Protein AF-A0AAW8FXE2-F1 (afdb_monomer)

Sequence (70 aa):
MTQSRTRTATERNKAVVLEFLTTAFSSKDFTALDRYLHPDYLQHNPFIPPARAGLGQFIADLPDASRYEP

pLDDT: mean 88.94, std 12.26, range [38.5, 96.62]

InterPro domains:
  IPR032710 NTF2-like domain superfamily [SSF54427] (10-65)

Radi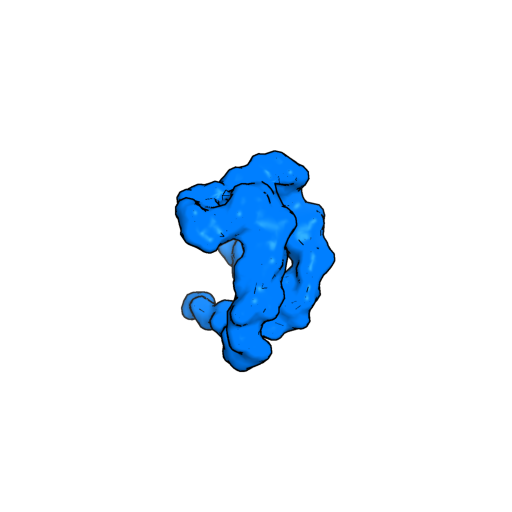us of gyration: 14.68 Å; Cα contacts (8 Å, |Δi|>4): 59; chains: 1; bounding box: 28×20×51 Å

Structure (mmCIF, N/CA/C/O backbone):
data_AF-A0AAW8FXE2-F1
#
_entry.id   AF-A0AAW8FXE2-F1
#
loop_
_atom_site.group_PDB
_atom_site.id
_atom_site.type_symbol
_atom_site.label_atom_id
_atom_site.label_alt_id
_atom_site.label_comp_id
_atom_site.label_asym_id
_atom_site.label_entity_id
_atom_site.label_seq_id
_atom_site.pdbx_PDB_ins_code
_atom_site.Cartn_x
_atom_site.Cartn_y
_atom_site.Cartn_z
_atom_site.occupancy
_atom_site.B_iso_or_equiv
_atom_site.auth_seq_id
_atom_site.auth_comp_id
_atom_site.auth_asym_id
_atom_site.auth_atom_id
_atom_site.pdbx_PDB_model_num
ATOM 1 N N . MET A 1 1 ? -6.095 -2.935 39.080 1.00 38.50 1 MET A N 1
ATOM 2 C CA . MET A 1 1 ? -7.074 -2.301 38.169 1.00 38.50 1 MET A CA 1
ATOM 3 C C . MET A 1 1 ? -6.486 -2.311 36.769 1.00 38.50 1 MET A C 1
ATOM 5 O O . MET A 1 1 ? -5.619 -1.501 36.475 1.00 38.50 1 MET A O 1
ATOM 9 N N . THR A 1 2 ? -6.884 -3.269 35.936 1.00 43.06 2 THR A N 1
ATOM 10 C CA . THR A 1 2 ? -6.422 -3.362 34.545 1.00 43.06 2 THR A CA 1
ATOM 11 C C . THR A 1 2 ? -7.336 -2.492 33.692 1.00 43.06 2 THR A C 1
ATOM 13 O O . THR A 1 2 ? -8.475 -2.867 33.436 1.00 43.06 2 THR A O 1
ATOM 16 N N . GLN A 1 3 ? -6.887 -1.295 33.310 1.00 46.34 3 GLN A N 1
ATOM 17 C CA . GLN A 1 3 ? -7.621 -0.476 32.346 1.00 46.34 3 GLN A CA 1
ATOM 18 C C . GLN A 1 3 ? -7.340 -0.993 30.932 1.00 46.34 3 GLN A C 1
ATOM 20 O O . GLN A 1 3 ? -6.258 -0.780 30.388 1.00 46.34 3 GLN A O 1
ATOM 25 N N . SER A 1 4 ? -8.326 -1.651 30.327 1.00 54.34 4 SER A N 1
ATOM 26 C CA . SER A 1 4 ? -8.352 -1.909 28.887 1.00 54.34 4 SER A CA 1
ATOM 27 C C . SER A 1 4 ? -8.568 -0.581 28.153 1.00 54.34 4 SER A C 1
ATOM 29 O O . SER A 1 4 ? -9.678 -0.055 28.131 1.00 54.34 4 SER A O 1
ATOM 31 N N . ARG A 1 5 ? -7.511 0.001 27.571 1.00 66.88 5 ARG A N 1
ATOM 32 C CA . ARG A 1 5 ? -7.643 1.161 26.673 1.00 66.88 5 ARG A CA 1
ATOM 33 C C . ARG A 1 5 ? -8.261 0.711 25.352 1.00 66.88 5 ARG A C 1
ATOM 35 O O . ARG A 1 5 ? -7.608 0.046 24.551 1.00 66.88 5 ARG A O 1
ATOM 42 N N . THR A 1 6 ? -9.498 1.116 25.093 1.00 74.25 6 THR A N 1
ATOM 43 C CA . THR A 1 6 ? -10.095 1.011 23.758 1.00 74.25 6 THR A CA 1
ATOM 44 C C . THR A 1 6 ? -9.396 2.007 22.831 1.00 74.25 6 THR A C 1
ATOM 46 O O . THR A 1 6 ? -9.508 3.214 23.029 1.00 74.25 6 THR A O 1
ATOM 49 N N . ARG A 1 7 ? -8.652 1.520 21.827 1.00 79.69 7 ARG A N 1
ATOM 50 C CA . ARG A 1 7 ? -8.016 2.376 20.805 1.00 79.69 7 ARG A CA 1
ATOM 51 C C . ARG A 1 7 ? -9.081 3.143 20.026 1.00 79.69 7 ARG A C 1
ATOM 53 O O . ARG A 1 7 ? -10.110 2.565 19.673 1.00 79.69 7 ARG A O 1
ATOM 60 N N . THR A 1 8 ? -8.815 4.399 19.692 1.00 92.38 8 THR A N 1
ATOM 61 C CA . THR A 1 8 ? -9.642 5.182 18.763 1.00 92.38 8 THR A CA 1
ATOM 62 C C . THR A 1 8 ? -9.632 4.562 17.360 1.00 92.38 8 THR A C 1
ATOM 64 O O . THR A 1 8 ? -8.746 3.777 17.017 1.00 92.38 8 THR A O 1
ATOM 67 N N . ALA A 1 9 ? -10.608 4.913 16.515 1.00 93.19 9 ALA A N 1
ATOM 68 C CA . ALA A 1 9 ? -10.625 4.457 15.121 1.00 93.19 9 ALA A CA 1
ATOM 69 C C . ALA A 1 9 ? -9.352 4.882 14.367 1.00 93.19 9 ALA A C 1
ATOM 71 O O . ALA A 1 9 ? -8.747 4.069 13.674 1.00 93.19 9 ALA A O 1
ATOM 72 N N . THR A 1 10 ? -8.881 6.111 14.589 1.00 94.62 10 THR A N 1
ATOM 73 C CA . THR A 1 10 ? -7.632 6.624 14.013 1.00 94.62 10 THR A CA 1
ATOM 74 C C . THR A 1 10 ? -6.420 5.785 14.416 1.00 94.62 10 THR A C 1
ATOM 76 O O . THR A 1 10 ? -5.613 5.424 13.564 1.00 94.62 10 THR A O 1
ATOM 79 N N . GLU A 1 11 ? -6.282 5.431 15.696 1.00 94.75 11 GLU A N 1
ATOM 80 C CA . GLU A 1 11 ? -5.161 4.605 16.167 1.00 94.75 11 GLU A CA 1
ATOM 81 C C . GLU A 1 11 ? -5.195 3.178 15.620 1.00 94.75 11 GLU A C 1
ATOM 83 O O . GLU A 1 11 ? -4.135 2.567 15.468 1.00 94.75 11 GLU A O 1
ATOM 88 N N . ARG A 1 12 ? -6.389 2.633 15.353 1.00 94.56 12 ARG A N 1
ATOM 89 C CA . ARG A 1 12 ? -6.538 1.332 14.690 1.00 94.56 12 ARG A CA 1
ATOM 90 C C . ARG A 1 12 ? -6.166 1.424 13.214 1.00 94.56 12 ARG A C 1
ATOM 92 O O . ARG A 1 12 ? -5.372 0.616 12.755 1.00 94.56 12 ARG A O 1
ATOM 99 N N . ASN A 1 13 ? -6.648 2.443 12.505 1.00 95.69 13 ASN A N 1
ATOM 100 C CA . ASN A 1 13 ? -6.333 2.642 11.089 1.00 95.69 13 ASN A CA 1
ATOM 101 C C . ASN A 1 13 ? -4.828 2.843 10.872 1.00 95.69 13 ASN A C 1
ATOM 103 O O . ASN A 1 13 ? -4.252 2.225 9.985 1.00 95.69 13 ASN A O 1
ATOM 107 N N . LYS A 1 14 ? -4.168 3.638 11.724 1.00 95.19 14 LYS A N 1
ATOM 108 C CA . LYS A 1 14 ? -2.707 3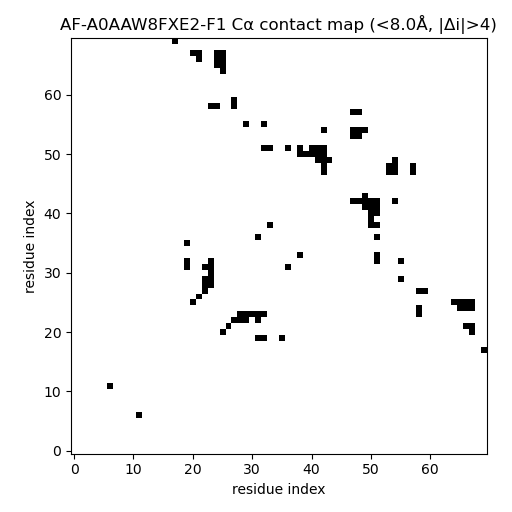.803 11.680 1.00 95.19 14 LYS A CA 1
ATOM 109 C C . LYS A 1 14 ? -1.964 2.481 11.876 1.00 95.19 14 LYS A C 1
ATOM 111 O O . LYS A 1 14 ? -0.976 2.253 11.194 1.00 95.19 14 LYS A O 1
ATOM 116 N N . ALA A 1 15 ? -2.441 1.614 12.773 1.00 95.38 15 ALA A N 1
ATOM 117 C CA . ALA A 1 15 ? -1.833 0.300 12.974 1.00 95.38 15 ALA A CA 1
ATOM 118 C C . ALA A 1 15 ? -1.968 -0.593 11.734 1.00 95.38 15 ALA A C 1
ATOM 120 O O . ALA A 1 15 ? -0.997 -1.231 11.353 1.00 95.38 15 ALA A O 1
ATOM 121 N N . VAL A 1 16 ? -3.138 -0.584 11.086 1.00 96.44 16 VAL A N 1
ATOM 122 C CA . VAL A 1 16 ? -3.373 -1.328 9.837 1.00 96.44 16 VAL A CA 1
ATOM 123 C C . VAL A 1 16 ? -2.463 -0.825 8.715 1.00 96.44 16 VAL A C 1
ATOM 125 O O . VAL A 1 16 ? -1.852 -1.626 8.018 1.00 96.44 16 VAL A O 1
ATOM 128 N N . VAL A 1 17 ? -2.332 0.496 8.558 1.00 95.44 17 VAL A N 1
ATOM 129 C CA . VAL A 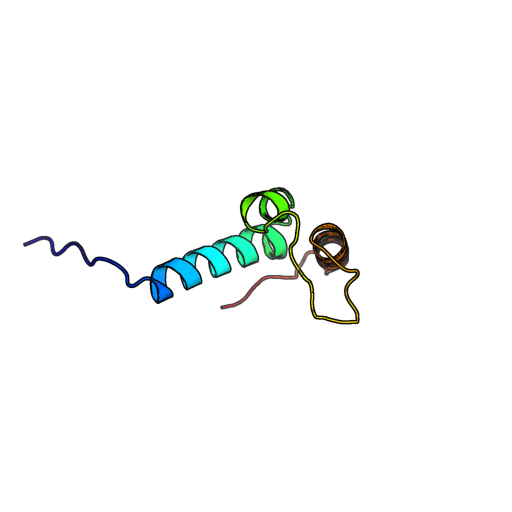1 17 ? -1.443 1.084 7.543 1.00 95.44 17 VAL A CA 1
ATOM 130 C C . VAL A 1 17 ? 0.018 0.734 7.824 1.00 95.44 17 VAL A C 1
ATOM 132 O O . VAL A 1 17 ? 0.725 0.338 6.905 1.00 95.44 17 VAL A O 1
ATOM 135 N N . LEU A 1 18 ? 0.462 0.837 9.080 1.00 95.56 18 LEU A N 1
ATOM 136 C 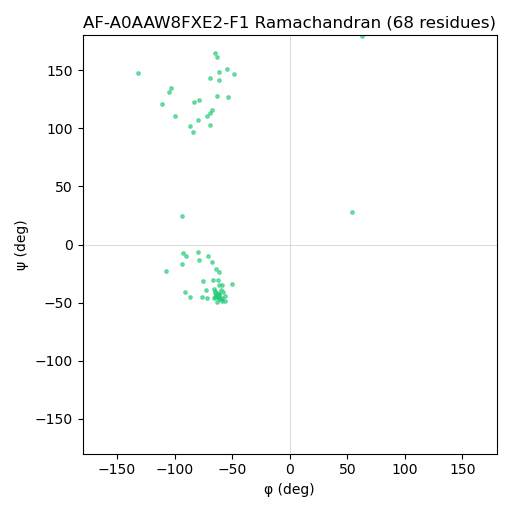CA . LEU A 1 18 ? 1.823 0.469 9.471 1.00 95.56 18 LEU A CA 1
ATOM 137 C C . LEU A 1 18 ? 2.113 -1.004 9.159 1.00 95.56 18 LEU A C 1
ATOM 139 O O . LEU A 1 18 ? 3.136 -1.304 8.555 1.00 95.56 18 LEU A O 1
ATOM 143 N N . GLU A 1 19 ? 1.199 -1.904 9.524 1.00 96.31 19 GLU A N 1
ATOM 144 C CA . GLU A 1 19 ? 1.327 -3.334 9.240 1.00 96.31 19 GLU A CA 1
ATOM 145 C C . GLU A 1 19 ? 1.434 -3.591 7.732 1.00 96.31 19 GLU A C 1
ATOM 147 O O . GLU A 1 19 ? 2.373 -4.249 7.292 1.00 96.31 19 GLU A O 1
ATOM 152 N N . PHE A 1 20 ? 0.551 -2.993 6.926 1.00 96.56 20 PHE A N 1
ATOM 153 C CA . PHE A 1 20 ? 0.617 -3.092 5.467 1.00 96.56 20 PHE A CA 1
ATOM 154 C C . PHE A 1 20 ? 1.967 -2.617 4.912 1.00 96.56 20 PHE A C 1
ATOM 156 O O . PHE A 1 20 ? 2.585 -3.325 4.115 1.00 96.56 20 PHE A O 1
ATOM 163 N N . LEU A 1 21 ? 2.441 -1.440 5.333 1.00 94.44 21 LEU A N 1
ATOM 164 C CA . LEU A 1 21 ? 3.694 -0.874 4.836 1.00 94.44 21 LEU A CA 1
ATOM 165 C C . LEU A 1 21 ? 4.891 -1.746 5.224 1.00 94.44 21 LEU A C 1
ATOM 167 O O . LEU A 1 21 ? 5.733 -2.032 4.378 1.00 94.44 21 LEU A O 1
ATOM 171 N N . THR A 1 22 ? 4.951 -2.234 6.462 1.00 94.19 22 THR A N 1
ATOM 172 C CA . THR A 1 22 ? 6.015 -3.147 6.888 1.00 94.19 22 THR A CA 1
ATOM 173 C C . THR A 1 22 ? 5.975 -4.463 6.105 1.00 94.19 22 THR A C 1
ATOM 175 O O . THR A 1 22 ? 6.996 -4.869 5.550 1.00 94.19 22 THR A O 1
ATOM 178 N N . THR A 1 23 ? 4.819 -5.115 5.997 1.00 95.56 23 THR A N 1
ATOM 179 C CA . THR A 1 23 ? 4.704 -6.416 5.322 1.00 95.56 23 THR A CA 1
ATOM 180 C C . THR A 1 23 ? 4.991 -6.313 3.822 1.00 95.56 23 THR A C 1
ATOM 182 O O . THR A 1 23 ? 5.774 -7.100 3.289 1.00 95.56 23 THR A O 1
ATOM 185 N N . ALA A 1 24 ? 4.425 -5.314 3.140 1.00 94.88 24 ALA A N 1
ATOM 186 C CA . ALA A 1 24 ? 4.595 -5.164 1.700 1.00 94.88 24 ALA A CA 1
ATOM 187 C C . ALA A 1 24 ? 5.974 -4.593 1.326 1.00 94.88 24 ALA A C 1
ATOM 189 O O . ALA A 1 24 ? 6.620 -5.120 0.426 1.00 94.88 24 ALA A O 1
ATOM 190 N N . PHE A 1 25 ? 6.459 -3.543 2.002 1.00 92.75 25 PHE A N 1
ATOM 191 C CA . PHE A 1 25 ? 7.689 -2.848 1.590 1.00 92.75 25 PHE A CA 1
ATOM 192 C C . PHE A 1 25 ? 8.948 -3.424 2.236 1.00 92.75 25 PHE A C 1
ATOM 194 O O . PHE A 1 25 ? 9.965 -3.546 1.554 1.00 92.75 25 PHE A O 1
ATOM 201 N N . SER A 1 26 ? 8.897 -3.783 3.524 1.00 90.38 26 SER A N 1
ATOM 202 C CA . SER A 1 26 ? 10.070 -4.303 4.239 1.00 90.38 26 SER A CA 1
ATOM 203 C C . SER A 1 26 ? 10.229 -5.811 4.061 1.00 90.38 26 SER A C 1
ATOM 205 O O . SER A 1 26 ? 11.337 -6.274 3.803 1.00 90.38 26 SER A O 1
ATOM 207 N N . SER A 1 27 ? 9.143 -6.580 4.195 1.00 91.38 27 SER A N 1
ATOM 208 C CA . SER A 1 27 ? 9.175 -8.047 4.061 1.00 91.38 27 SER A CA 1
ATOM 209 C C . SER A 1 27 ? 8.937 -8.547 2.635 1.00 91.38 27 SER A C 1
ATOM 211 O O . SER A 1 27 ? 9.141 -9.733 2.389 1.00 91.38 27 SER A O 1
ATOM 213 N N . LYS A 1 28 ? 8.527 -7.668 1.705 1.0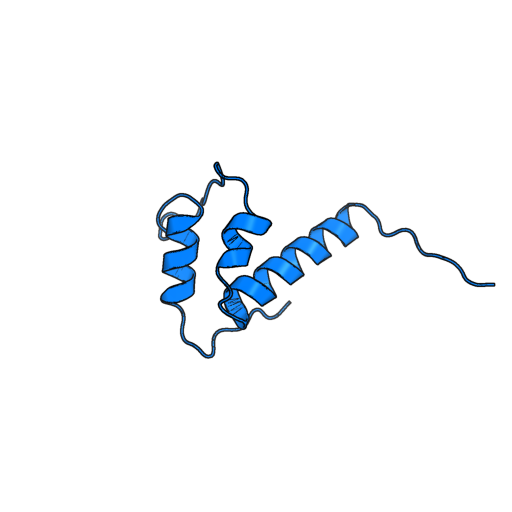0 92.75 28 LYS A N 1
ATOM 214 C CA . LYS A 1 28 ? 8.187 -8.005 0.308 1.00 92.75 28 LYS A CA 1
ATOM 215 C C . LYS A 1 28 ? 7.133 -9.118 0.189 1.00 92.75 28 LYS A C 1
ATOM 217 O O . LYS A 1 28 ? 7.095 -9.848 -0.798 1.00 92.75 28 LYS A O 1
ATOM 222 N N . ASP A 1 29 ? 6.256 -9.248 1.185 1.00 95.62 29 ASP A N 1
ATOM 223 C CA . ASP A 1 29 ? 5.136 -10.184 1.133 1.00 95.62 29 ASP A CA 1
ATOM 224 C C . ASP A 1 29 ? 3.970 -9.532 0.383 1.00 95.62 29 ASP A C 1
ATOM 226 O O . ASP A 1 29 ? 3.177 -8.756 0.927 1.00 95.62 29 ASP A O 1
ATOM 230 N N . PHE A 1 30 ? 3.880 -9.849 -0.908 1.00 95.06 30 PHE A N 1
ATOM 231 C CA . PHE A 1 30 ? 2.877 -9.279 -1.802 1.00 95.06 30 PHE A CA 1
ATOM 232 C C . PHE A 1 30 ? 1.451 -9.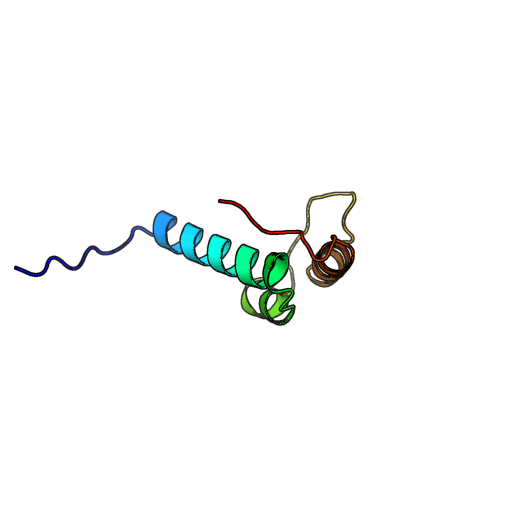770 -1.533 1.00 95.06 30 PHE A C 1
ATOM 234 O O . PHE A 1 30 ? 0.513 -9.144 -2.026 1.00 95.06 30 PHE A O 1
ATOM 241 N N . THR A 1 31 ? 1.244 -10.793 -0.691 1.00 96.31 31 THR A N 1
ATOM 242 C CA . THR A 1 31 ? -0.114 -11.176 -0.258 1.00 96.31 31 THR A CA 1
ATOM 243 C C . THR A 1 31 ? -0.790 -10.062 0.551 1.00 96.31 31 THR A C 1
ATOM 245 O O . THR A 1 31 ? -2.019 -9.973 0.598 1.00 96.31 31 THR A O 1
ATOM 248 N N . ALA A 1 32 ? -0.003 -9.139 1.120 1.00 96.38 32 ALA A N 1
ATOM 249 C CA . ALA A 1 32 ? -0.506 -7.941 1.781 1.00 96.38 32 ALA A CA 1
ATOM 250 C C . ALA A 1 32 ? -1.280 -7.009 0.833 1.00 96.38 32 ALA A C 1
ATOM 252 O O . ALA A 1 32 ? -2.217 -6.343 1.271 1.00 96.38 32 ALA A O 1
ATOM 253 N N . LEU A 1 33 ? -0.947 -6.969 -0.461 1.00 95.88 33 LEU A N 1
ATOM 254 C CA . LEU A 1 33 ? -1.683 -6.140 -1.419 1.00 95.88 33 LEU A CA 1
ATOM 255 C C . LEU A 1 33 ? -3.142 -6.594 -1.515 1.00 95.88 33 LEU A C 1
ATOM 257 O O . LEU A 1 33 ? -4.038 -5.763 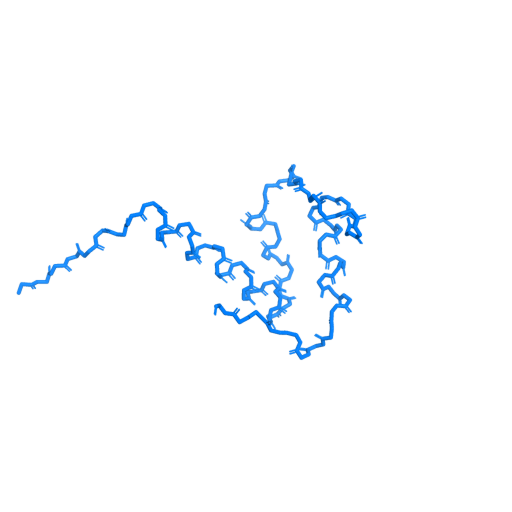-1.431 1.00 95.88 33 LEU A O 1
ATOM 261 N N . ASP A 1 34 ? -3.387 -7.901 -1.602 1.00 95.62 34 ASP A N 1
ATOM 262 C CA . ASP A 1 34 ? -4.743 -8.455 -1.677 1.00 95.62 34 ASP A CA 1
ATOM 263 C C . ASP A 1 34 ? -5.474 -8.433 -0.332 1.00 95.62 34 ASP A C 1
ATOM 265 O O . ASP A 1 34 ? -6.695 -8.291 -0.285 1.00 95.62 34 ASP A O 1
ATOM 269 N N . ARG A 1 35 ? -4.735 -8.563 0.775 1.00 96.62 35 ARG A N 1
ATOM 270 C CA . ARG A 1 35 ? -5.309 -8.550 2.125 1.00 96.62 35 ARG A CA 1
ATOM 271 C C . ARG A 1 35 ? -5.776 -7.163 2.561 1.00 96.62 35 ARG A C 1
ATOM 273 O O . ARG A 1 35 ? -6.788 -7.061 3.252 1.00 96.62 35 ARG A O 1
ATOM 280 N N . TYR A 1 36 ? -5.015 -6.122 2.225 1.00 96.12 36 TYR A N 1
ATOM 281 C CA . TYR A 1 36 ? -5.231 -4.774 2.758 1.00 96.12 36 TYR A CA 1
ATOM 282 C C . TYR A 1 36 ? -5.825 -3.795 1.745 1.00 96.12 36 TYR A C 1
ATOM 284 O O . TYR A 1 36 ? -6.442 -2.813 2.162 1.00 96.12 36 TYR A O 1
ATOM 292 N N . LEU A 1 37 ? -5.670 -4.029 0.438 1.00 95.69 37 LEU A N 1
ATOM 293 C CA . LEU A 1 37 ? -6.201 -3.138 -0.592 1.00 95.69 37 LEU A CA 1
ATOM 294 C C . LEU A 1 37 ? -7.461 -3.730 -1.219 1.00 95.69 37 LEU A C 1
ATOM 296 O O . LEU A 1 37 ? -7.512 -4.899 -1.594 1.00 95.69 37 LEU A O 1
ATOM 300 N N . HIS A 1 38 ? -8.482 -2.889 -1.376 1.00 95.00 38 HIS A N 1
ATOM 301 C CA . HIS A 1 38 ? -9.679 -3.262 -2.122 1.00 95.00 38 HIS A CA 1
ATOM 302 C C . HIS A 1 38 ? -9.314 -3.589 -3.586 1.00 95.00 38 HIS A C 1
ATOM 304 O O . HIS A 1 38 ? -8.405 -2.953 -4.131 1.00 95.00 38 HIS A O 1
ATOM 310 N N . PRO A 1 39 ? -10.028 -4.509 -4.266 1.00 91.88 39 PRO A N 1
ATOM 311 C CA . PRO A 1 39 ? -9.810 -4.788 -5.687 1.00 91.88 39 PRO A CA 1
ATOM 312 C C . PRO A 1 39 ? -9.792 -3.539 -6.581 1.00 91.88 39 PRO A C 1
ATOM 314 O O . PRO A 1 39 ? -8.989 -3.477 -7.510 1.00 91.88 39 PRO A O 1
ATOM 317 N N . ASP A 1 40 ? -10.600 -2.535 -6.228 1.00 92.19 40 ASP A N 1
ATOM 318 C CA . ASP A 1 40 ? -10.715 -1.238 -6.916 1.00 92.19 40 ASP A CA 1
ATOM 319 C C . ASP A 1 40 ? -9.803 -0.141 -6.329 1.00 92.19 40 ASP A C 1
ATOM 321 O O . ASP A 1 40 ? -10.106 1.048 -6.417 1.00 92.19 40 ASP A O 1
ATOM 325 N N . TYR A 1 41 ? -8.705 -0.514 -5.666 1.00 93.94 41 TYR A N 1
ATOM 326 C CA . TYR A 1 41 ? -7.732 0.440 -5.135 1.00 93.94 41 TYR A CA 1
ATOM 327 C C . TYR A 1 41 ? -7.241 1.407 -6.222 1.00 93.94 41 TYR A C 1
ATOM 329 O O . TYR A 1 41 ? -6.747 0.990 -7.270 1.00 93.94 41 TYR A O 1
ATOM 337 N N . LEU A 1 42 ? -7.342 2.706 -5.940 1.00 92.56 42 LEU A N 1
ATOM 338 C CA . LEU A 1 42 ? -6.903 3.772 -6.833 1.00 92.56 42 LEU A CA 1
ATOM 339 C C . LEU A 1 42 ? -5.533 4.289 -6.391 1.00 92.56 42 LEU A C 1
ATOM 341 O O . LEU A 1 42 ? -5.405 4.943 -5.356 1.00 92.56 42 LEU A O 1
ATOM 345 N N . GLN A 1 43 ? -4.509 4.008 -7.196 1.00 92.94 43 GLN A N 1
ATOM 346 C CA . GLN A 1 43 ? -3.190 4.603 -7.023 1.00 92.94 43 GLN A CA 1
ATOM 347 C C . GLN A 1 43 ? -3.162 5.983 -7.687 1.00 92.94 43 GLN A C 1
ATOM 349 O O . GLN A 1 43 ? -3.420 6.103 -8.882 1.00 92.94 43 GLN A O 1
ATOM 354 N N . HIS A 1 44 ? -2.837 7.020 -6.914 1.00 91.44 44 HIS A N 1
ATOM 355 C CA . HIS A 1 44 ? -2.804 8.404 -7.395 1.00 91.44 44 HIS A CA 1
ATOM 356 C C . HIS A 1 44 ? -1.425 8.856 -7.880 1.00 91.44 44 HIS A C 1
ATOM 358 O O . HIS A 1 44 ? -1.337 9.872 -8.567 1.00 91.44 44 HIS A O 1
ATOM 364 N N . ASN A 1 45 ? -0.348 8.147 -7.525 1.00 91.06 45 ASN A N 1
ATOM 365 C CA . ASN A 1 45 ? 0.986 8.498 -8.002 1.00 91.06 45 ASN A CA 1
ATOM 366 C C . ASN A 1 45 ? 1.077 8.255 -9.524 1.00 91.06 45 ASN A C 1
ATOM 368 O O . ASN A 1 45 ? 1.001 7.099 -9.934 1.00 91.06 45 ASN A O 1
ATOM 372 N N . PRO A 1 46 ? 1.279 9.295 -10.358 1.00 91.25 46 PRO A N 1
ATOM 373 C CA . PRO A 1 46 ? 1.278 9.158 -11.816 1.00 91.25 46 PRO A CA 1
ATOM 374 C C . PRO A 1 46 ? 2.460 8.343 -12.361 1.00 91.25 46 PRO A C 1
ATOM 376 O O . PRO A 1 46 ? 2.434 7.937 -13.519 1.00 91.25 46 PRO A O 1
ATOM 379 N N . PHE A 1 47 ? 3.496 8.110 -11.549 1.00 91.69 47 PHE A N 1
ATOM 380 C CA . PHE A 1 47 ? 4.672 7.323 -11.926 1.00 91.69 47 PHE A CA 1
ATOM 381 C C . PHE A 1 47 ? 4.563 5.843 -11.547 1.00 91.69 47 PHE A C 1
ATOM 383 O O . PHE A 1 47 ? 5.431 5.057 -11.914 1.00 91.69 47 PHE A O 1
ATOM 390 N N . ILE A 1 48 ? 3.519 5.456 -10.812 1.00 92.19 48 ILE A N 1
ATOM 391 C CA . ILE A 1 48 ? 3.240 4.061 -10.472 1.00 92.19 48 ILE A CA 1
ATOM 392 C C . ILE A 1 48 ? 2.071 3.612 -11.354 1.00 92.19 48 ILE A C 1
ATOM 394 O O . ILE A 1 48 ? 1.064 4.323 -11.407 1.00 92.19 48 ILE A O 1
ATOM 398 N N . PRO A 1 49 ? 2.157 2.456 -12.041 1.00 89.75 49 PRO A N 1
ATOM 399 C CA . PRO A 1 49 ? 1.023 1.955 -12.805 1.00 89.75 49 PRO A CA 1
ATOM 400 C C . PRO A 1 49 ? -0.235 1.837 -11.920 1.00 89.75 49 PRO A C 1
ATOM 402 O O . PRO A 1 49 ? -0.129 1.644 -10.705 1.00 89.75 49 PRO A O 1
ATOM 405 N N . PRO A 1 50 ? -1.441 1.978 -12.490 1.00 86.88 50 PRO A N 1
ATOM 406 C CA . PRO A 1 50 ? -2.665 2.017 -11.703 1.00 86.88 50 PRO A CA 1
ATOM 407 C C . PRO A 1 50 ? -2.943 0.686 -10.988 1.00 86.88 50 PRO A C 1
ATOM 409 O O . PRO A 1 50 ? -2.414 -0.373 -11.337 1.00 86.88 50 PRO A O 1
ATOM 412 N N . ALA A 1 51 ? -3.860 0.752 -10.022 1.00 88.50 51 ALA A N 1
ATOM 413 C CA . ALA A 1 51 ? -4.337 -0.377 -9.231 1.00 88.50 51 ALA A CA 1
ATOM 414 C C . ALA A 1 51 ? -3.267 -1.075 -8.367 1.00 88.50 51 ALA A C 1
ATOM 416 O O . ALA A 1 51 ? -2.094 -0.706 -8.307 1.00 88.50 51 ALA A O 1
ATOM 417 N N . ARG A 1 52 ? -3.711 -2.103 -7.638 1.00 93.12 52 ARG A N 1
ATOM 418 C CA . ARG A 1 52 ? -2.886 -2.913 -6.727 1.00 93.12 52 ARG A CA 1
ATOM 419 C C . ARG A 1 52 ? -1.708 -3.600 -7.426 1.00 93.12 52 ARG A C 1
ATOM 421 O O . ARG A 1 52 ? -0.628 -3.681 -6.850 1.00 93.12 52 ARG A O 1
ATOM 428 N N . ALA A 1 53 ? -1.893 -4.028 -8.676 1.00 91.75 53 ALA A N 1
ATOM 429 C CA . ALA A 1 53 ? -0.841 -4.670 -9.461 1.00 91.75 53 ALA A CA 1
ATOM 430 C C . ALA A 1 53 ? 0.326 -3.712 -9.748 1.00 91.75 53 ALA A C 1
ATOM 432 O O . ALA A 1 53 ? 1.479 -4.079 -9.534 1.00 91.75 53 ALA A O 1
ATOM 433 N N . GLY A 1 54 ? 0.033 -2.472 -10.151 1.00 93.62 54 GLY A N 1
ATOM 434 C CA . GLY A 1 54 ? 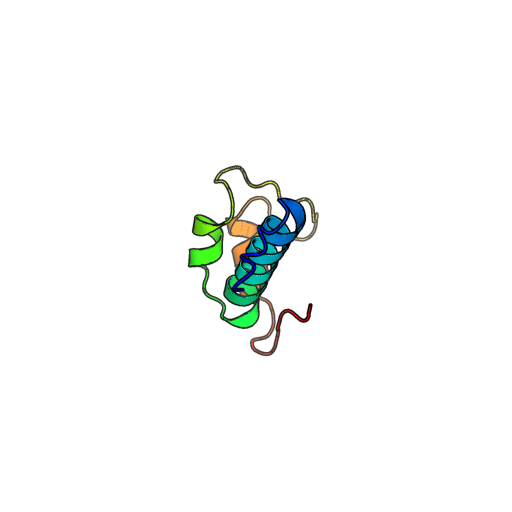1.065 -1.475 -10.419 1.00 93.62 54 GLY A CA 1
ATOM 435 C C . GLY A 1 54 ? 1.847 -1.067 -9.174 1.00 93.62 54 GLY A C 1
ATOM 436 O O . GLY A 1 54 ? 3.070 -0.948 -9.223 1.00 93.62 54 GLY A O 1
ATOM 437 N N . LEU A 1 55 ? 1.167 -0.948 -8.029 1.00 95.00 55 LEU A N 1
ATOM 438 C CA . LEU A 1 55 ? 1.842 -0.753 -6.745 1.00 95.00 55 LEU A CA 1
ATOM 439 C C . LEU A 1 55 ? 2.748 -1.943 -6.388 1.00 95.00 55 LEU A C 1
ATOM 441 O O . LEU A 1 55 ? 3.866 -1.730 -5.931 1.00 95.00 55 LEU A O 1
ATOM 445 N N . GLY A 1 56 ? 2.301 -3.179 -6.620 1.00 94.81 56 GLY A N 1
ATOM 446 C CA . GLY A 1 56 ? 3.118 -4.371 -6.382 1.00 94.81 56 GLY A CA 1
ATOM 447 C C . GLY A 1 56 ? 4.387 -4.411 -7.229 1.00 94.81 56 GLY A C 1
ATOM 448 O O . GLY A 1 56 ? 5.460 -4.672 -6.691 1.00 94.81 56 GLY A O 1
ATOM 449 N N . GLN A 1 57 ? 4.288 -4.074 -8.519 1.00 94.56 57 GLN A N 1
ATOM 450 C CA . GLN A 1 57 ? 5.455 -3.964 -9.401 1.00 94.56 57 GLN A CA 1
ATOM 451 C C . GLN A 1 57 ? 6.428 -2.887 -8.915 1.00 94.56 57 GLN A C 1
ATOM 453 O O . GLN A 1 57 ? 7.612 -3.162 -8.761 1.00 94.56 57 GLN A O 1
ATOM 458 N N . PHE A 1 58 ? 5.921 -1.702 -8.565 1.00 94.50 58 PHE A N 1
ATOM 459 C CA . PHE A 1 58 ? 6.755 -0.641 -8.003 1.00 94.50 58 PHE A CA 1
ATOM 460 C C . PHE A 1 58 ? 7.502 -1.096 -6.743 1.00 94.50 58 PHE A C 1
ATOM 462 O O . PHE A 1 58 ? 8.692 -0.832 -6.602 1.00 94.50 58 PHE A O 1
ATOM 469 N N . ILE A 1 59 ? 6.825 -1.799 -5.830 1.00 93.69 59 ILE A N 1
ATOM 470 C CA . ILE A 1 59 ? 7.466 -2.318 -4.618 1.00 93.69 59 ILE A CA 1
ATOM 471 C C . ILE A 1 59 ? 8.518 -3.372 -4.971 1.00 93.69 59 ILE A C 1
ATOM 473 O O . ILE A 1 59 ? 9.575 -3.377 -4.346 1.00 93.69 59 ILE A O 1
ATOM 477 N N . ALA A 1 60 ? 8.266 -4.251 -5.943 1.00 93.25 60 ALA A N 1
ATOM 478 C CA . ALA A 1 60 ? 9.236 -5.250 -6.391 1.00 93.25 60 ALA A CA 1
ATOM 479 C C . ALA A 1 60 ? 10.519 -4.613 -6.951 1.00 93.25 60 ALA A C 1
ATOM 481 O O . ALA A 1 60 ? 11.602 -5.128 -6.691 1.00 93.25 60 ALA A O 1
ATOM 482 N N . ASP A 1 61 ? 10.402 -3.462 -7.615 1.00 93.75 61 ASP A N 1
ATOM 483 C CA . ASP A 1 61 ? 11.532 -2.738 -8.208 1.00 93.75 61 ASP A CA 1
ATOM 484 C C . ASP A 1 61 ? 12.359 -1.932 -7.184 1.00 93.75 61 ASP A C 1
ATOM 486 O O . ASP A 1 61 ? 13.465 -1.476 -7.487 1.00 93.75 61 ASP A O 1
ATOM 490 N N . LEU A 1 62 ? 11.858 -1.740 -5.956 1.00 91.62 62 LEU A N 1
ATOM 491 C CA . LEU A 1 62 ? 12.621 -1.078 -4.892 1.00 91.62 62 LEU A CA 1
ATOM 492 C C . LEU A 1 62 ? 13.792 -1.957 -4.418 1.00 91.62 62 LEU A C 1
ATOM 494 O O . LEU A 1 62 ? 13.585 -3.160 -4.230 1.00 91.62 62 LEU A O 1
ATOM 498 N N . PRO A 1 63 ? 14.960 -1.368 -4.086 1.00 92.44 63 PRO A N 1
ATOM 499 C CA . PRO A 1 63 ? 16.099 -2.102 -3.535 1.00 92.44 63 PRO A CA 1
ATOM 500 C C . PRO A 1 63 ? 15.722 -3.029 -2.370 1.00 92.44 63 PRO A C 1
ATOM 502 O O . PRO A 1 63 ? 14.889 -2.686 -1.532 1.00 92.44 63 PRO A O 1
ATOM 505 N N . ASP A 1 64 ? 16.397 -4.171 -2.239 1.00 84.88 64 ASP A N 1
ATOM 506 C CA . ASP A 1 64 ? 16.121 -5.136 -1.159 1.00 84.88 64 ASP A CA 1
ATOM 507 C C . ASP A 1 64 ? 16.356 -4.570 0.246 1.00 84.88 64 ASP A C 1
ATOM 509 O O . ASP A 1 64 ? 15.782 -5.051 1.223 1.00 84.88 64 ASP A O 1
ATOM 513 N N . ALA A 1 65 ? 17.192 -3.537 0.356 1.00 85.31 65 ALA A N 1
ATOM 514 C CA . ALA A 1 65 ? 17.446 -2.814 1.597 1.00 85.31 65 ALA A CA 1
ATOM 515 C C . ALA A 1 65 ? 16.353 -1.784 1.935 1.00 85.31 65 ALA A C 1
ATOM 517 O O . ALA A 1 65 ? 16.396 -1.194 3.012 1.00 85.31 65 ALA A O 1
ATOM 518 N N . SER A 1 66 ? 15.382 -1.545 1.047 1.00 86.69 66 SER A N 1
ATOM 519 C CA . SER A 1 66 ? 14.282 -0.620 1.309 1.00 86.69 66 SER A CA 1
ATOM 520 C C . SER A 1 66 ? 13.438 -1.113 2.480 1.00 86.69 66 SER A C 1
ATOM 522 O O . SER A 1 66 ? 12.988 -2.259 2.522 1.00 86.69 66 SER A O 1
ATOM 524 N N . ARG A 1 67 ? 13.233 -0.232 3.454 1.00 84.50 67 ARG A N 1
ATOM 525 C CA . ARG A 1 67 ? 12.413 -0.473 4.639 1.00 84.50 67 ARG A CA 1
ATOM 526 C C . ARG A 1 67 ? 11.473 0.703 4.829 1.00 84.50 67 ARG A C 1
ATOM 528 O O . ARG A 1 67 ? 11.809 1.834 4.480 1.00 84.50 67 ARG A O 1
ATOM 535 N N . TYR A 1 68 ? 10.294 0.417 5.364 1.00 83.50 68 TYR A N 1
ATOM 536 C CA . TYR A 1 68 ? 9.424 1.461 5.877 1.00 83.50 68 TYR A CA 1
ATOM 537 C C . TYR A 1 68 ? 9.905 1.906 7.265 1.00 83.50 68 TYR A C 1
ATOM 539 O O . TYR A 1 68 ? 9.992 1.073 8.167 1.00 83.50 68 TYR A O 1
ATOM 547 N N . GLU A 1 69 ? 10.167 3.204 7.423 1.00 77.75 69 GLU A N 1
ATOM 548 C CA . GLU A 1 69 ? 10.497 3.859 8.695 1.00 77.75 69 GLU A CA 1
ATOM 549 C C . GLU A 1 69 ? 9.316 4.780 9.089 1.00 77.75 69 GLU A C 1
ATOM 551 O O . GLU A 1 69 ? 8.939 5.634 8.277 1.00 77.75 69 GLU A O 1
ATOM 556 N N . PRO A 1 70 ? 8.675 4.571 10.257 1.00 70.94 70 PRO A N 1
ATOM 557 C CA . PRO A 1 70 ? 7.481 5.308 10.694 1.00 70.94 70 PRO A CA 1
ATOM 558 C C . PRO A 1 70 ? 7.731 6.745 11.174 1.00 70.94 70 PRO A C 1
ATOM 560 O O . PRO A 1 70 ? 8.829 7.035 11.697 1.00 70.94 70 PRO A O 1
#

Organism: NCBI:txid58343

Nearest PDB structures (foldseek):
  3g0k-assembly1_A-2  TM=7.366E-01  e=3.878E-02  Novosphingobium aromaticivorans DSM 12444
  5x7l-assembly1_A  TM=7.240E-01  e=3.393E-02  Streptomyces laurentii
  6ta7-assembly3_D  TM=4.651E-01  e=8.182E+00  Homo sapiens

Solvent-accessible surface area (backbone atoms only — not comparable to full-atom values): 4345 Å² total; per-residue (Å²): 136,87,81,82,79,79,74,52,72,68,61,49,52,52,50,54,52,50,51,45,43,38,39,34,51,45,66,61,39,65,65,41,51,70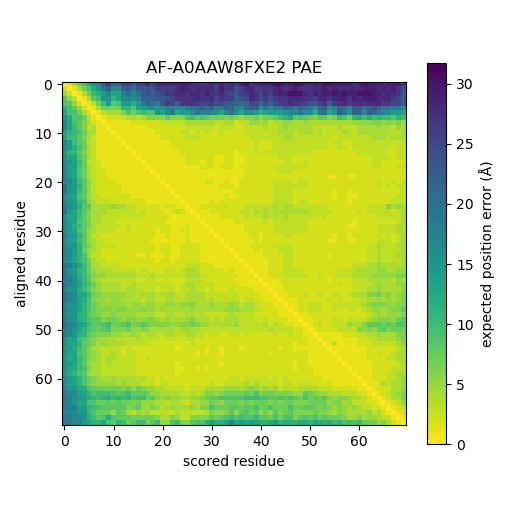,74,73,42,60,92,82,35,81,56,79,56,89,90,42,53,63,32,60,67,23,49,50,51,53,54,68,73,46,62,88,83,43,63,68,80,135

Mean predicted aligned error: 5.5 Å

Secondary structure (DSSP, 8-state):
--------HHHHHHHHHHHHHIIIIIS--THHHHHHS-TT-----TTS-SHHHHHHHHHHHS-TT-----

Foldseek 3Di:
DDDDDDDDPVRVVVVLVLVLQQCCQQVVPLVSLVVRADQQRADPPPPFDGGSVSVSVVSVPDDNPTGDDD